Protein AF-A0A9D4F1I2-F1 (afdb_monomer)

Structure (mmCIF, N/CA/C/O backbone):
data_AF-A0A9D4F1I2-F1
#
_entry.id   AF-A0A9D4F1I2-F1
#
loop_
_atom_site.group_PDB
_atom_site.id
_atom_site.type_symbol
_atom_site.label_atom_id
_atom_site.label_alt_id
_atom_site.label_comp_id
_atom_site.label_asym_id
_atom_site.label_entity_id
_atom_site.label_seq_id
_atom_site.pdbx_PDB_ins_code
_atom_site.Cartn_x
_atom_site.Cartn_y
_atom_site.Cartn_z
_atom_site.occupancy
_atom_site.B_iso_or_equiv
_atom_site.auth_seq_id
_atom_site.auth_comp_id
_atom_site.auth_asym_id
_atom_site.auth_atom_id
_atom_site.pdbx_PDB_model_num
ATOM 1 N N . MET A 1 1 ? 55.379 12.049 62.913 1.00 42.81 1 MET A N 1
ATOM 2 C CA . MET A 1 1 ? 54.211 11.186 62.656 1.00 42.81 1 MET A CA 1
ATOM 3 C C . MET A 1 1 ? 53.058 12.127 62.405 1.00 42.81 1 MET A C 1
ATOM 5 O O . MET A 1 1 ? 52.787 12.952 63.267 1.00 42.81 1 MET A O 1
ATOM 9 N N . ASN A 1 2 ? 52.536 12.103 61.182 1.00 53.78 2 ASN A N 1
ATOM 10 C CA . ASN A 1 2 ? 51.423 12.940 60.755 1.00 53.78 2 ASN A CA 1
ATOM 11 C C . ASN A 1 2 ? 50.169 12.546 61.543 1.00 53.78 2 ASN A C 1
ATOM 13 O O . ASN A 1 2 ? 49.969 11.365 61.817 1.00 53.78 2 ASN A O 1
ATOM 17 N N . VAL A 1 3 ? 49.388 13.547 61.936 1.00 57.66 3 VAL A N 1
ATOM 18 C CA . VAL A 1 3 ? 48.056 13.384 62.518 1.00 57.66 3 VAL A CA 1
ATOM 19 C C . VAL A 1 3 ? 47.085 13.611 61.366 1.00 57.66 3 VAL A C 1
ATOM 21 O O . VAL A 1 3 ? 47.017 14.719 60.840 1.00 57.66 3 VAL A O 1
ATOM 24 N N . ASP A 1 4 ? 46.441 12.537 60.921 1.00 54.50 4 ASP A N 1
ATOM 25 C CA . ASP A 1 4 ? 45.398 12.554 59.901 1.00 54.50 4 ASP A CA 1
ATOM 26 C C . ASP A 1 4 ? 44.096 13.106 60.506 1.00 54.50 4 ASP A C 1
ATOM 28 O O . ASP A 1 4 ? 43.547 12.546 61.455 1.00 54.50 4 ASP A O 1
ATOM 32 N N . GLU A 1 5 ? 43.625 14.217 59.946 1.00 65.69 5 GLU A N 1
ATOM 33 C CA . GLU A 1 5 ? 42.346 14.869 60.221 1.00 65.69 5 GLU A CA 1
ATOM 34 C C . GLU A 1 5 ? 41.707 15.154 58.856 1.00 65.69 5 GLU A C 1
ATOM 36 O O . GLU A 1 5 ? 42.149 16.072 58.174 1.00 65.69 5 GLU A O 1
ATOM 41 N N . ASP A 1 6 ? 40.743 14.331 58.424 1.00 51.88 6 ASP A N 1
ATOM 42 C CA . ASP A 1 6 ? 39.628 14.782 57.576 1.00 51.88 6 ASP A CA 1
ATOM 43 C C . ASP A 1 6 ? 38.474 13.754 57.549 1.00 51.88 6 ASP A C 1
ATOM 45 O O . ASP A 1 6 ? 38.544 12.699 56.923 1.00 51.88 6 ASP A O 1
ATOM 49 N N . THR A 1 7 ? 37.432 14.100 58.304 1.00 60.53 7 THR A N 1
ATOM 50 C CA . THR A 1 7 ? 36.005 14.046 57.953 1.00 60.53 7 THR A CA 1
ATOM 51 C C . THR A 1 7 ? 35.423 12.764 57.335 1.00 60.53 7 THR A C 1
ATOM 53 O O . THR A 1 7 ? 35.325 12.603 56.121 1.00 60.53 7 THR A O 1
ATOM 56 N N . GLU A 1 8 ? 34.879 11.906 58.204 1.00 59.97 8 GLU A N 1
ATOM 57 C CA . GLU A 1 8 ? 33.904 10.874 57.845 1.00 59.97 8 GLU A CA 1
ATOM 58 C C . GLU A 1 8 ? 32.482 11.459 57.878 1.00 59.97 8 GLU A C 1
ATOM 60 O O . GLU A 1 8 ? 31.922 11.651 58.954 1.00 59.97 8 GLU A O 1
ATOM 65 N N . GLU A 1 9 ? 31.869 11.702 56.718 1.00 61.00 9 GLU A N 1
ATOM 66 C CA . GLU A 1 9 ? 30.417 11.913 56.608 1.00 61.00 9 GLU A CA 1
ATOM 67 C C . GLU A 1 9 ? 29.859 11.157 55.390 1.00 61.00 9 GLU A C 1
ATOM 69 O O . GLU A 1 9 ? 29.541 11.752 54.360 1.00 61.00 9 GLU A O 1
ATOM 74 N N . ASP A 1 10 ? 29.725 9.828 55.492 1.00 44.88 10 ASP A N 1
ATOM 75 C CA . ASP A 1 10 ? 28.947 9.055 54.515 1.00 44.88 10 ASP A CA 1
ATOM 76 C C . ASP A 1 10 ? 27.492 8.929 54.995 1.00 44.88 10 ASP A C 1
ATOM 78 O O . ASP A 1 10 ? 27.144 8.222 55.947 1.00 44.88 10 ASP A O 1
ATOM 82 N N . PHE A 1 11 ? 26.650 9.729 54.346 1.00 47.00 11 PHE A N 1
ATOM 83 C CA . PHE A 1 11 ? 25.215 9.862 54.551 1.00 47.00 11 PHE A CA 1
ATOM 84 C C . PHE A 1 11 ? 24.497 8.513 54.390 1.00 47.00 11 PHE A C 1
ATOM 86 O O . PHE A 1 11 ? 24.140 8.083 53.292 1.00 47.00 11 PHE A O 1
ATOM 93 N N . THR A 1 12 ? 24.160 7.883 55.511 1.00 53.53 12 THR A N 1
ATOM 94 C CA . THR A 1 12 ? 23.147 6.825 55.541 1.00 53.53 12 THR A CA 1
ATOM 95 C C . THR A 1 12 ? 21.761 7.450 55.355 1.00 53.53 12 THR A C 1
ATOM 97 O O . THR A 1 12 ? 21.119 7.894 56.305 1.00 53.53 12 THR A O 1
ATOM 100 N N . ASN A 1 13 ? 21.268 7.503 54.113 1.00 55.81 13 ASN A N 1
ATOM 101 C CA . ASN A 1 13 ? 19.873 7.865 53.843 1.00 55.81 13 ASN A CA 1
ATOM 102 C C . ASN A 1 13 ? 19.206 6.920 52.830 1.00 55.81 13 ASN A C 1
ATOM 104 O O . ASN A 1 13 ? 19.245 7.102 51.618 1.00 55.81 13 ASN A O 1
ATOM 108 N N . LEU A 1 14 ? 18.631 5.862 53.402 1.00 55.28 14 LEU A N 1
ATOM 109 C CA . LEU A 1 14 ? 17.239 5.443 53.243 1.00 55.28 14 LEU A CA 1
ATOM 110 C C . LEU A 1 14 ? 16.573 5.646 51.866 1.00 55.28 14 LEU A C 1
ATOM 112 O O . LEU A 1 14 ? 15.978 6.682 51.595 1.00 55.28 14 LEU A O 1
ATOM 116 N N . ALA A 1 15 ? 16.485 4.563 51.096 1.00 53.19 15 ALA A N 1
ATOM 117 C CA . ALA A 1 15 ? 15.243 4.193 50.416 1.00 53.19 15 ALA A CA 1
ATOM 118 C C . ALA A 1 15 ? 15.313 2.721 49.995 1.00 53.19 15 ALA A C 1
ATOM 120 O O . ALA A 1 15 ? 15.808 2.367 48.927 1.00 53.19 15 ALA A O 1
ATOM 121 N N . GLU A 1 16 ? 14.789 1.859 50.862 1.00 47.50 16 GLU A N 1
ATOM 122 C CA . GLU A 1 16 ? 14.386 0.497 50.532 1.00 47.50 16 GLU A CA 1
ATOM 123 C C . GLU A 1 16 ? 13.280 0.561 49.463 1.00 47.50 16 GLU A C 1
ATOM 125 O O . GLU A 1 16 ? 12.088 0.651 49.758 1.00 47.50 16 GLU A O 1
ATOM 130 N N . CYS A 1 17 ? 13.674 0.587 48.188 1.00 38.88 17 CYS A N 1
ATOM 131 C CA . CYS A 1 17 ? 12.734 0.480 47.083 1.00 38.88 17 CYS A CA 1
ATOM 132 C C . CYS A 1 17 ? 12.349 -0.996 46.950 1.00 38.88 17 CYS A C 1
ATOM 134 O O . CYS A 1 17 ? 13.029 -1.792 46.302 1.00 38.88 17 CYS A O 1
ATOM 136 N N . SER A 1 18 ? 11.264 -1.379 47.619 1.00 57.19 18 SER A N 1
ATOM 137 C CA . SER A 1 18 ? 10.592 -2.659 47.412 1.00 57.19 18 SER A CA 1
ATOM 138 C C . SER A 1 18 ? 9.947 -2.681 46.021 1.00 57.19 18 SER A C 1
ATOM 140 O O . SER A 1 18 ? 8.732 -2.571 45.848 1.00 57.19 18 SER A O 1
ATOM 142 N N . GLU A 1 19 ? 10.777 -2.831 44.987 1.00 51.09 19 GLU A N 1
ATOM 143 C CA . GLU A 1 19 ? 10.320 -3.096 43.628 1.00 51.09 19 GLU A CA 1
ATOM 144 C C . GLU A 1 19 ? 9.716 -4.502 43.580 1.00 51.09 19 GLU A C 1
ATOM 146 O O . GLU A 1 19 ? 10.376 -5.527 43.385 1.00 51.09 19 GLU A O 1
ATOM 151 N N . THR A 1 20 ? 8.404 -4.543 43.795 1.00 54.75 20 THR A N 1
ATOM 152 C CA . THR A 1 20 ? 7.569 -5.692 43.463 1.00 54.75 20 THR A CA 1
ATOM 153 C C . THR A 1 20 ? 7.848 -6.100 42.015 1.00 54.75 20 THR 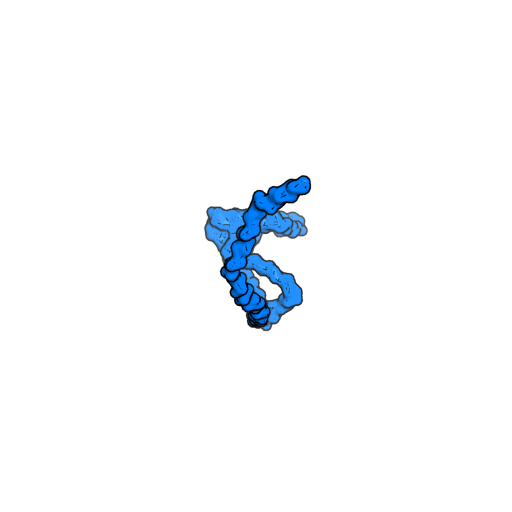A C 1
ATOM 155 O O . THR A 1 20 ? 7.597 -5.360 41.064 1.00 54.75 20 THR A O 1
ATOM 158 N N . ARG A 1 21 ? 8.415 -7.299 41.843 1.00 59.00 21 ARG A N 1
ATOM 159 C CA . ARG A 1 21 ? 8.675 -7.897 40.529 1.00 59.00 21 ARG A CA 1
ATOM 160 C C . ARG A 1 21 ? 7.382 -7.837 39.708 1.00 59.00 21 ARG A C 1
ATOM 162 O O . ARG A 1 21 ? 6.351 -8.299 40.207 1.00 59.00 21 ARG A O 1
ATOM 169 N N . PRO A 1 22 ? 7.388 -7.318 38.467 1.00 53.09 22 PRO A N 1
ATOM 170 C CA . PRO A 1 22 ? 6.171 -7.246 37.678 1.00 53.09 22 PRO A CA 1
ATOM 171 C C . PRO A 1 22 ? 5.695 -8.671 37.396 1.00 53.09 22 PRO A C 1
ATOM 173 O O . PRO A 1 22 ? 6.307 -9.418 36.630 1.00 53.09 22 PRO A O 1
ATOM 176 N N . GLY A 1 23 ? 4.601 -9.058 38.056 1.00 49.69 23 GLY A N 1
ATOM 177 C CA . GLY A 1 23 ? 3.945 -10.336 37.842 1.00 49.69 23 GLY A CA 1
ATOM 178 C C . GLY A 1 23 ? 3.681 -10.528 36.354 1.00 49.69 23 GLY A C 1
ATOM 179 O O . GLY A 1 23 ? 3.069 -9.676 35.702 1.00 49.69 23 GLY A O 1
ATOM 180 N N . HIS A 1 24 ? 4.161 -11.645 35.807 1.00 59.03 24 HIS A N 1
ATOM 181 C CA . HIS A 1 24 ? 3.869 -12.066 34.444 1.00 59.03 24 HIS A CA 1
ATOM 182 C C . HIS A 1 24 ? 2.350 -12.205 34.290 1.00 59.03 24 HIS A C 1
ATOM 184 O O . HIS A 1 24 ? 1.766 -13.245 34.588 1.00 59.03 24 HIS A O 1
ATOM 190 N N . ARG A 1 25 ? 1.686 -11.146 33.815 1.00 63.41 25 ARG A N 1
ATOM 191 C CA . ARG A 1 25 ? 0.289 -11.227 33.394 1.00 63.41 25 ARG A CA 1
ATOM 192 C C . ARG A 1 25 ? 0.240 -12.221 32.240 1.00 63.41 25 ARG A C 1
ATOM 194 O O . ARG A 1 25 ? 0.766 -11.943 31.160 1.00 63.41 25 ARG A O 1
ATOM 201 N N . ALA A 1 26 ? -0.374 -13.379 32.468 1.00 60.62 26 ALA A N 1
ATOM 202 C CA . ALA A 1 26 ? -0.679 -14.326 31.410 1.00 60.62 26 ALA A CA 1
ATOM 203 C C . ALA A 1 26 ? -1.474 -13.579 30.329 1.00 60.62 26 ALA A C 1
ATOM 205 O O . ALA A 1 26 ? -2.605 -13.141 30.555 1.00 60.62 26 ALA A O 1
ATOM 206 N N . LYS A 1 27 ? -0.854 -13.352 29.164 1.00 64.69 27 LYS A N 1
ATOM 207 C CA . LYS A 1 27 ? -1.535 -12.738 28.022 1.00 64.69 27 LYS A CA 1
ATOM 208 C C . LYS A 1 27 ? -2.682 -13.665 27.650 1.00 64.69 27 LYS A C 1
ATOM 210 O O . LYS A 1 27 ? -2.437 -14.780 27.194 1.00 64.69 27 LYS A O 1
ATOM 215 N N . LYS A 1 28 ? -3.921 -13.204 27.855 1.00 60.97 28 LYS A N 1
ATOM 216 C CA . LYS A 1 28 ? -5.118 -13.868 27.332 1.00 60.97 28 LYS A CA 1
ATOM 217 C C . LYS A 1 28 ? -4.850 -14.177 25.860 1.00 60.97 28 LYS A C 1
ATOM 219 O O . LYS A 1 28 ? -4.522 -13.272 25.093 1.00 60.97 28 LYS A O 1
ATOM 2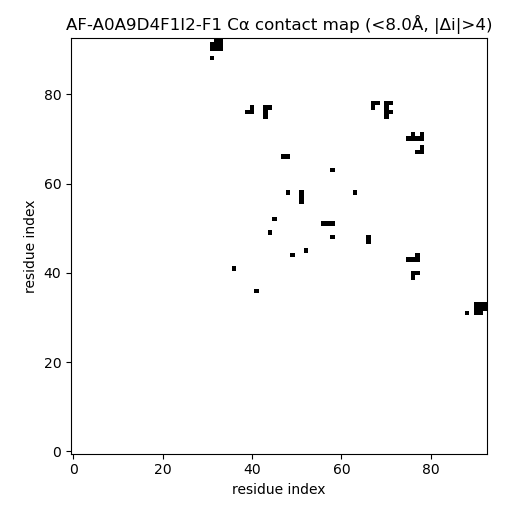24 N N . ASN A 1 29 ? -4.922 -15.454 25.491 1.00 56.09 29 ASN A N 1
ATOM 225 C CA . ASN A 1 29 ? -4.848 -15.887 24.103 1.00 56.09 29 ASN A CA 1
ATOM 226 C C . ASN A 1 29 ? -6.110 -15.377 23.398 1.00 56.09 29 ASN A C 1
ATOM 228 O O . ASN A 1 29 ? -7.096 -16.099 23.298 1.00 56.09 29 ASN A O 1
ATOM 232 N N . SER A 1 30 ? -6.113 -14.115 22.966 1.00 60.72 30 SER A N 1
ATOM 233 C CA . SER A 1 30 ? -7.135 -13.625 22.048 1.00 60.72 30 SER A CA 1
ATOM 234 C C . SER A 1 30 ? -7.057 -14.491 20.798 1.00 60.72 30 SER A C 1
ATOM 236 O O . SER A 1 30 ? -5.972 -14.618 20.218 1.00 60.72 30 SER A O 1
ATOM 238 N N . ALA A 1 31 ? -8.176 -15.113 20.426 1.00 60.69 31 ALA A N 1
ATOM 239 C CA . ALA A 1 31 ? -8.293 -15.822 19.163 1.00 60.69 31 ALA A CA 1
ATOM 240 C C . ALA A 1 31 ? -7.759 -14.911 18.050 1.00 60.69 31 ALA A C 1
ATOM 242 O O . ALA A 1 31 ? -8.143 -13.743 17.954 1.00 60.69 31 ALA A O 1
ATOM 243 N N . VAL A 1 32 ? -6.792 -15.411 17.281 1.00 61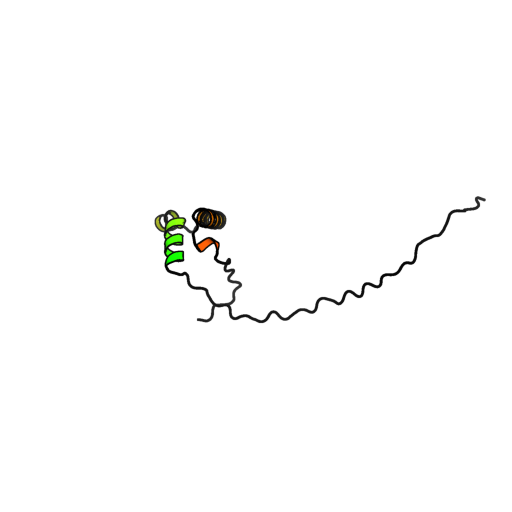.78 32 VAL A N 1
ATOM 244 C CA . VAL A 1 32 ? -6.225 -14.667 16.157 1.00 61.78 32 VAL A CA 1
ATOM 245 C C . VAL A 1 32 ? -7.242 -14.773 15.033 1.00 61.78 32 VAL A C 1
ATOM 247 O O . VAL A 1 32 ? -7.307 -15.794 14.354 1.00 61.78 32 VAL A O 1
ATOM 250 N N . THR A 1 33 ? -8.073 -13.749 14.875 1.00 66.25 33 THR A N 1
ATOM 251 C CA . THR A 1 33 ? -8.981 -13.659 13.736 1.00 66.25 33 THR A CA 1
ATOM 252 C C . THR A 1 33 ? -8.189 -13.166 12.530 1.00 66.25 33 THR A C 1
ATOM 254 O O . THR A 1 33 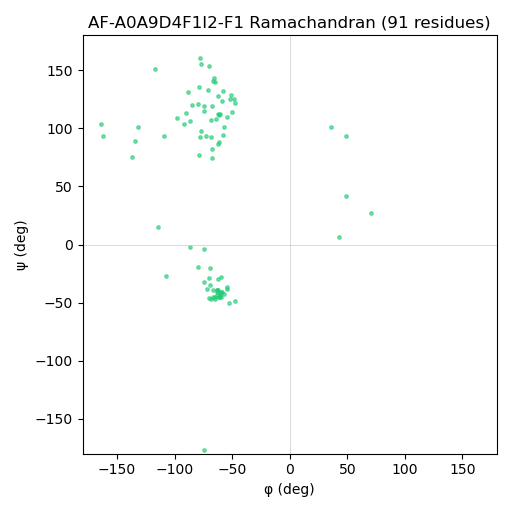? -7.579 -12.098 12.557 1.00 66.25 33 THR A O 1
ATOM 257 N N . CYS A 1 34 ? -8.165 -13.964 11.462 1.00 69.69 34 CYS A N 1
ATOM 258 C CA . CYS A 1 34 ? -7.606 -13.525 10.190 1.00 69.69 34 CYS A CA 1
ATOM 259 C C . CYS A 1 34 ? -8.522 -12.443 9.610 1.00 69.69 34 CYS A C 1
ATOM 261 O O . CYS A 1 34 ? -9.620 -12.740 9.136 1.00 69.69 34 CYS A O 1
ATOM 263 N N . GLN A 1 35 ? -8.086 -11.183 9.640 1.00 78.94 35 GLN A N 1
ATOM 264 C CA . GLN A 1 35 ? -8.846 -10.114 9.004 1.00 78.94 35 GLN A CA 1
ATOM 265 C C . GLN A 1 35 ? -8.806 -10.324 7.483 1.00 78.94 35 GLN A C 1
ATOM 267 O O . GLN A 1 35 ? -7.734 -10.311 6.867 1.00 78.94 35 GLN A O 1
ATOM 272 N N . LYS A 1 36 ? -9.976 -10.508 6.863 1.00 86.25 36 LYS A N 1
ATOM 273 C CA . LYS A 1 36 ? -10.111 -10.500 5.400 1.00 86.25 36 LYS A CA 1
ATOM 274 C C . LYS A 1 36 ? -9.899 -9.077 4.871 1.00 86.25 36 LYS A C 1
ATOM 276 O O . LYS A 1 36 ? -10.059 -8.105 5.610 1.00 86.25 36 LYS A O 1
ATOM 281 N N . TRP A 1 37 ? -9.451 -8.961 3.627 1.00 88.62 37 TRP A N 1
ATOM 282 C CA . TRP A 1 37 ? -9.404 -7.671 2.944 1.00 88.62 37 TRP A CA 1
ATOM 283 C C . TRP A 1 37 ? -10.805 -7.332 2.441 1.00 88.62 37 TRP A C 1
ATOM 285 O O . TRP A 1 37 ? -11.501 -8.196 1.911 1.00 88.62 37 TRP A O 1
ATOM 295 N N . SER A 1 38 ? -11.217 -6.089 2.638 1.00 91.19 38 SER A N 1
ATOM 296 C CA . SER A 1 38 ? -12.454 -5.539 2.091 1.00 91.19 38 SER A CA 1
ATOM 297 C C . SER A 1 38 ? -12.261 -5.225 0.609 1.00 91.19 38 SER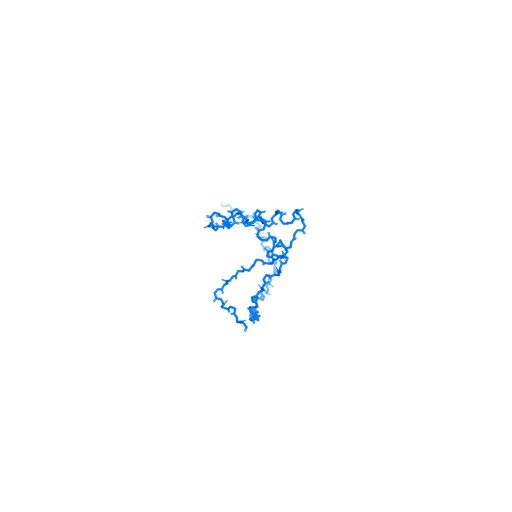 A C 1
ATOM 299 O O . SER A 1 38 ? -11.148 -4.918 0.183 1.00 91.19 38 SER A O 1
ATOM 301 N N . SER A 1 39 ? -13.338 -5.204 -0.178 1.00 93.25 39 SER A N 1
ATOM 302 C CA . SER A 1 39 ? -13.237 -4.944 -1.623 1.00 93.25 39 SER A CA 1
ATOM 303 C C . SER A 1 39 ? -12.613 -3.585 -1.966 1.00 93.25 39 SER A C 1
ATOM 305 O O . SER A 1 39 ? -11.997 -3.446 -3.020 1.00 93.25 39 SER A O 1
ATOM 307 N N . ASP A 1 40 ? -12.755 -2.586 -1.092 1.00 91.12 40 ASP A N 1
ATOM 308 C CA . ASP A 1 40 ? -12.103 -1.281 -1.249 1.00 91.12 40 ASP A CA 1
ATOM 309 C C . ASP A 1 40 ? -10.582 -1.371 -1.041 1.00 91.12 40 ASP A C 1
ATOM 311 O O . ASP A 1 40 ? -9.800 -0.937 -1.888 1.00 91.12 40 ASP A O 1
ATOM 315 N N . GLU A 1 41 ? -10.160 -2.064 0.021 1.00 91.31 41 GLU A N 1
ATOM 316 C CA . GLU A 1 41 ? -8.746 -2.323 0.298 1.00 91.31 41 GLU A CA 1
ATOM 317 C C . GLU A 1 41 ? -8.101 -3.120 -0.846 1.00 91.31 41 GLU A C 1
ATOM 319 O O . GLU A 1 41 ? -6.991 -2.812 -1.278 1.00 91.31 41 GLU A O 1
ATOM 324 N N . GLU A 1 42 ? -8.798 -4.121 -1.389 1.00 93.69 42 GLU A N 1
ATOM 325 C CA . GLU A 1 42 ? -8.303 -4.908 -2.522 1.00 93.69 42 GLU A CA 1
ATOM 326 C C . GLU A 1 42 ? -8.103 -4.066 -3.786 1.00 93.69 42 GLU A C 1
ATOM 328 O O . GLU A 1 42 ? -7.099 -4.242 -4.485 1.00 93.69 42 GLU A O 1
ATOM 333 N N . LYS A 1 43 ? -9.027 -3.144 -4.088 1.00 94.31 43 LYS A N 1
ATOM 334 C CA . LYS A 1 43 ? -8.884 -2.220 -5.223 1.00 94.31 43 LYS A CA 1
ATOM 335 C C . LYS A 1 43 ? -7.654 -1.338 -5.048 1.00 94.31 43 LYS A C 1
ATOM 337 O O . LYS A 1 43 ? -6.864 -1.208 -5.984 1.00 94.31 43 LYS A O 1
ATOM 342 N N . GLU A 1 44 ? -7.454 -0.790 -3.853 1.00 94.38 44 GLU A N 1
ATOM 343 C CA . GLU A 1 44 ? -6.290 0.044 -3.557 1.00 94.38 44 GLU A CA 1
ATOM 344 C C . GLU A 1 44 ? -4.976 -0.749 -3.670 1.00 94.38 44 GLU A C 1
ATOM 346 O O . GLU A 1 44 ? -4.015 -0.277 -4.282 1.00 94.38 44 GLU A O 1
ATOM 351 N N . ILE A 1 45 ? -4.928 -1.982 -3.153 1.00 93.38 45 ILE A N 1
ATOM 352 C CA . ILE A 1 45 ? -3.754 -2.862 -3.279 1.00 93.38 45 ILE A CA 1
ATOM 353 C C . ILE A 1 45 ? -3.441 -3.132 -4.751 1.00 93.38 45 ILE A C 1
ATOM 355 O O . ILE A 1 45 ? -2.281 -3.038 -5.157 1.00 93.38 45 ILE A O 1
ATOM 359 N N . ARG A 1 46 ? -4.456 -3.445 -5.564 1.00 94.00 46 ARG A N 1
ATOM 360 C CA . ARG A 1 46 ? -4.267 -3.684 -7.002 1.00 94.00 46 ARG A CA 1
ATOM 361 C C . ARG A 1 46 ? -3.685 -2.461 -7.701 1.00 94.00 46 ARG A C 1
ATOM 363 O O . ARG A 1 46 ? -2.764 -2.628 -8.489 1.00 94.00 46 ARG A O 1
ATOM 370 N N . GLN A 1 47 ? -4.144 -1.256 -7.364 1.00 93.81 47 GLN A N 1
ATOM 371 C CA . GLN A 1 47 ? -3.611 -0.012 -7.930 1.00 93.81 47 GLN A CA 1
ATOM 372 C C . GLN A 1 47 ? -2.177 0.281 -7.465 1.00 93.81 47 GLN A C 1
ATOM 374 O O . GLN A 1 47 ? -1.310 0.610 -8.271 1.00 93.81 47 GLN A O 1
ATOM 379 N N . LEU A 1 48 ? -1.893 0.158 -6.166 1.00 92.62 48 LEU A N 1
ATOM 380 C CA . LEU A 1 48 ? -0.573 0.486 -5.612 1.00 92.62 48 LEU A CA 1
ATOM 381 C C . LEU A 1 48 ? 0.514 -0.504 -6.031 1.00 92.62 48 LEU A C 1
ATOM 383 O O . LEU A 1 48 ? 1.687 -0.131 -6.114 1.00 92.62 48 LEU A O 1
ATOM 387 N N . PHE A 1 49 ? 0.136 -1.756 -6.284 1.00 94.75 49 PHE A N 1
ATOM 388 C CA . PHE A 1 49 ? 1.063 -2.825 -6.635 1.00 94.75 49 PHE A CA 1
ATOM 389 C C . PHE A 1 49 ? 0.883 -3.353 -8.062 1.00 94.75 49 PHE A C 1
ATOM 391 O O . PHE A 1 49 ? 1.450 -4.395 -8.379 1.00 94.75 49 PHE A O 1
ATOM 398 N N . GLU A 1 50 ? 0.171 -2.639 -8.938 1.00 95.06 50 GLU A N 1
ATOM 399 C CA . GLU A 1 50 ? -0.128 -3.057 -10.319 1.00 95.06 50 GLU A CA 1
ATOM 400 C C . GLU A 1 50 ? 1.117 -3.562 -11.059 1.00 95.06 50 GLU A C 1
ATOM 402 O O . GLU A 1 50 ? 1.146 -4.680 -11.571 1.00 95.06 50 GLU A O 1
ATOM 407 N N . LYS A 1 51 ? 2.205 -2.788 -10.997 1.00 93.38 51 LYS A N 1
ATOM 408 C CA . LYS A 1 51 ? 3.498 -3.142 -11.595 1.00 93.38 51 LYS A CA 1
ATOM 409 C C . LYS A 1 51 ? 4.027 -4.507 -11.133 1.00 93.38 51 LYS A C 1
ATOM 411 O O . LYS A 1 51 ? 4.592 -5.252 -11.923 1.00 93.38 51 LYS A O 1
ATOM 416 N N . TYR A 1 52 ? 3.837 -4.849 -9.861 1.00 93.81 52 TYR A N 1
ATOM 417 C CA . TYR A 1 52 ? 4.298 -6.115 -9.289 1.00 93.81 52 TYR A CA 1
ATOM 418 C C . TYR A 1 52 ? 3.428 -7.296 -9.728 1.00 93.81 52 TYR A C 1
ATOM 420 O O . TYR A 1 52 ? 3.952 -8.394 -9.909 1.00 93.81 52 TYR A O 1
ATOM 428 N N . PHE A 1 53 ? 2.129 -7.068 -9.949 1.00 91.44 53 PHE A N 1
ATOM 429 C CA . PHE A 1 53 ? 1.244 -8.073 -10.538 1.00 91.44 53 PHE A CA 1
ATOM 430 C C . PHE A 1 53 ? 1.616 -8.359 -11.994 1.00 91.44 53 PHE A C 1
ATOM 432 O O . PHE A 1 53 ? 1.726 -9.523 -12.368 1.00 91.44 53 PHE A O 1
ATOM 439 N N . VAL A 1 54 ? 1.876 -7.314 -12.787 1.00 94.00 54 VAL A N 1
ATOM 440 C CA . VAL A 1 54 ? 2.263 -7.449 -14.202 1.00 94.00 54 VAL A CA 1
ATOM 441 C C . VAL A 1 54 ? 3.620 -8.139 -14.350 1.00 94.00 54 VAL A C 1
ATOM 443 O O . VAL A 1 54 ? 3.763 -9.061 -15.145 1.00 94.00 54 VAL A O 1
ATOM 446 N N . GLU A 1 55 ? 4.614 -7.743 -13.553 1.00 94.25 55 GLU A N 1
ATOM 447 C CA . GLU A 1 55 ? 5.952 -8.352 -13.588 1.00 94.25 55 GLU A CA 1
ATOM 448 C C . GLU A 1 55 ? 6.007 -9.743 -12.934 1.00 94.25 55 GLU A C 1
ATOM 450 O O . GLU A 1 55 ? 7.066 -10.372 -12.929 1.00 94.25 55 GLU A O 1
ATOM 455 N N . ASN A 1 56 ? 4.899 -10.213 -12.349 1.00 92.25 56 ASN A N 1
ATOM 456 C CA . ASN A 1 56 ? 4.826 -11.423 -11.531 1.00 92.25 56 ASN A CA 1
ATOM 457 C C . ASN A 1 56 ? 5.935 -11.474 -10.457 1.00 92.25 56 ASN A C 1
ATOM 459 O O . ASN A 1 56 ? 6.594 -12.493 -10.228 1.00 92.25 56 ASN A O 1
ATOM 463 N N . ARG A 1 57 ? 6.183 -10.328 -9.812 1.00 94.25 57 ARG A N 1
ATOM 464 C CA . ARG A 1 57 ? 7.225 -10.144 -8.794 1.00 94.25 57 ARG A CA 1
ATOM 465 C C . ARG A 1 57 ? 6.611 -9.780 -7.458 1.00 94.25 57 ARG A C 1
ATOM 467 O O . ARG A 1 57 ? 5.580 -9.127 -7.371 1.00 94.25 57 ARG A O 1
ATOM 474 N N . ARG A 1 58 ? 7.286 -10.158 -6.372 1.00 93.06 58 ARG A N 1
ATOM 475 C CA . ARG A 1 58 ? 6.848 -9.804 -5.016 1.00 93.06 58 ARG A CA 1
ATOM 476 C C . ARG A 1 58 ? 7.445 -8.452 -4.608 1.00 93.06 58 ARG A C 1
ATOM 478 O O . ARG A 1 58 ? 8.658 -8.275 -4.743 1.00 93.06 58 ARG A O 1
ATOM 485 N N . PRO A 1 59 ? 6.646 -7.509 -4.079 1.00 93.94 59 PRO A N 1
ATOM 486 C CA . PRO A 1 59 ? 7.178 -6.253 -3.570 1.00 93.94 59 PRO A CA 1
ATOM 487 C C . PRO A 1 59 ? 8.062 -6.499 -2.344 1.00 93.94 59 PRO A C 1
ATOM 489 O O . PRO A 1 59 ? 7.784 -7.357 -1.504 1.00 93.94 59 PRO A O 1
ATOM 492 N N . THR A 1 60 ? 9.140 -5.725 -2.221 1.00 93.62 60 THR A N 1
ATOM 493 C CA . THR A 1 60 ? 10.011 -5.784 -1.041 1.00 93.62 60 THR A CA 1
ATOM 494 C C . THR A 1 60 ? 9.385 -5.025 0.135 1.00 93.62 60 THR A C 1
ATOM 496 O O . THR A 1 60 ? 8.564 -4.129 -0.079 1.00 93.62 60 THR A O 1
ATOM 499 N N . PRO A 1 61 ? 9.809 -5.279 1.390 1.00 91.00 61 PRO A N 1
ATOM 500 C CA . PRO A 1 61 ? 9.267 -4.573 2.555 1.00 91.00 61 PRO A CA 1
ATOM 501 C C . PRO A 1 61 ? 9.359 -3.043 2.450 1.00 91.00 61 PRO A C 1
ATOM 503 O O . PRO A 1 61 ? 8.435 -2.338 2.847 1.00 91.00 61 PRO A O 1
ATOM 506 N N . LYS A 1 62 ? 10.444 -2.522 1.855 1.00 93.00 62 LYS A N 1
ATOM 507 C CA . LYS A 1 62 ? 10.615 -1.081 1.603 1.00 93.00 62 LYS A CA 1
ATOM 508 C C . LYS A 1 62 ? 9.545 -0.538 0.651 1.00 93.00 62 LYS A C 1
ATOM 510 O O . LYS A 1 62 ? 9.055 0.568 0.855 1.00 93.00 62 LYS A O 1
ATOM 515 N N . GLN A 1 63 ? 9.175 -1.307 -0.372 1.00 93.75 63 GLN A N 1
ATOM 51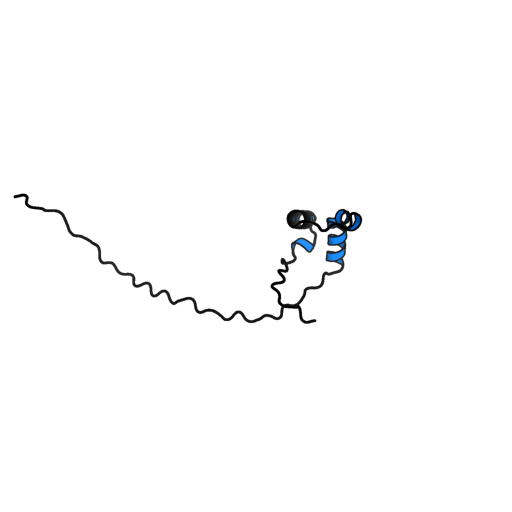6 C CA . GLN A 1 63 ? 8.145 -0.922 -1.340 1.00 93.75 63 GLN A CA 1
ATOM 517 C C . GLN A 1 63 ? 6.752 -0.964 -0.711 1.00 93.75 63 GLN A C 1
ATOM 519 O O . GLN A 1 63 ? 5.965 -0.046 -0.921 1.00 93.75 63 GLN A O 1
ATOM 524 N N . CYS A 1 64 ? 6.482 -1.949 0.150 1.00 92.06 64 CYS A N 1
ATOM 525 C CA . CYS A 1 64 ? 5.241 -1.982 0.921 1.00 92.06 64 CYS A CA 1
ATOM 526 C C . CYS A 1 64 ? 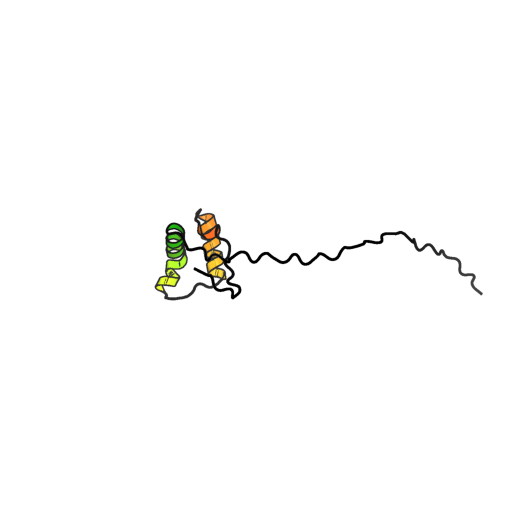5.099 -0.751 1.828 1.00 92.06 64 CYS A C 1
ATOM 528 O O . CYS A 1 64 ? 4.040 -0.134 1.863 1.00 92.06 64 CYS A O 1
ATOM 530 N N . LEU A 1 65 ? 6.171 -0.335 2.513 1.00 91.62 65 LEU A N 1
ATOM 531 C CA . LEU A 1 65 ? 6.151 0.888 3.326 1.00 91.62 65 LEU A CA 1
ATOM 532 C C . LEU A 1 65 ? 5.903 2.146 2.482 1.00 91.62 65 LEU A C 1
ATOM 534 O O . LEU A 1 65 ? 5.140 3.016 2.899 1.00 91.62 65 LEU A O 1
ATOM 538 N N . LYS A 1 66 ? 6.493 2.232 1.282 1.00 93.88 66 LYS A N 1
ATOM 539 C CA . LYS A 1 66 ? 6.210 3.329 0.343 1.00 93.88 66 LYS A CA 1
ATOM 540 C C . LYS A 1 66 ? 4.740 3.351 -0.072 1.00 93.88 66 LYS A C 1
ATOM 542 O O . LYS A 1 66 ? 4.129 4.414 -0.037 1.00 93.88 66 LYS A O 1
ATOM 547 N N . ALA A 1 67 ? 4.158 2.199 -0.403 1.00 93.06 67 ALA A N 1
ATOM 548 C CA . ALA A 1 67 ? 2.738 2.096 -0.738 1.00 93.06 67 ALA A CA 1
ATOM 549 C C . ALA A 1 67 ? 1.840 2.567 0.420 1.00 93.06 67 ALA A C 1
ATOM 551 O O . ALA A 1 67 ? 0.912 3.336 0.192 1.00 93.06 67 ALA A O 1
ATOM 552 N N . MET A 1 68 ? 2.175 2.223 1.669 1.00 92.25 68 MET A N 1
ATOM 553 C CA . MET A 1 68 ? 1.455 2.707 2.859 1.00 92.25 68 MET A CA 1
ATOM 554 C C . MET A 1 68 ? 1.548 4.233 3.021 1.00 92.25 68 MET A C 1
ATOM 556 O O . MET A 1 68 ? 0.567 4.886 3.371 1.00 92.25 68 MET A O 1
ATOM 560 N N . GLN A 1 69 ? 2.710 4.832 2.738 1.00 94.56 69 GLN A N 1
ATOM 561 C CA . GLN A 1 69 ? 2.862 6.292 2.755 1.00 94.56 69 GLN A CA 1
ATOM 562 C C . GLN A 1 69 ? 2.057 6.970 1.641 1.00 94.56 69 GLN A C 1
ATOM 564 O O . GLN A 1 69 ? 1.472 8.028 1.869 1.00 94.56 69 GLN A O 1
ATOM 569 N N . ILE A 1 70 ? 2.023 6.373 0.447 1.00 93.75 70 ILE A N 1
ATOM 570 C CA . ILE A 1 70 ? 1.226 6.868 -0.681 1.00 93.75 70 ILE A CA 1
ATOM 571 C C . ILE A 1 70 ? -0.264 6.787 -0.343 1.00 93.75 70 ILE A C 1
ATOM 573 O O . ILE A 1 70 ? -0.961 7.782 -0.515 1.00 93.75 70 ILE A O 1
ATOM 577 N N . SER A 1 71 ? -0.723 5.656 0.197 1.00 93.56 71 SER A N 1
ATOM 578 C CA . SER A 1 71 ? -2.092 5.472 0.689 1.00 93.56 71 SER A CA 1
ATOM 579 C C . SER A 1 71 ? -2.476 6.567 1.682 1.00 93.56 71 SER A C 1
ATOM 581 O O . SER A 1 71 ? -3.455 7.275 1.466 1.00 93.56 71 SER A O 1
ATOM 583 N N . LYS A 1 72 ? -1.637 6.826 2.697 1.00 94.25 72 LYS A N 1
ATOM 584 C CA . LYS A 1 72 ? -1.875 7.902 3.673 1.00 94.25 72 LYS A CA 1
ATOM 585 C C . LYS A 1 72 ? -2.012 9.281 3.017 1.00 94.25 72 LYS A C 1
ATOM 587 O O . LYS A 1 72 ? 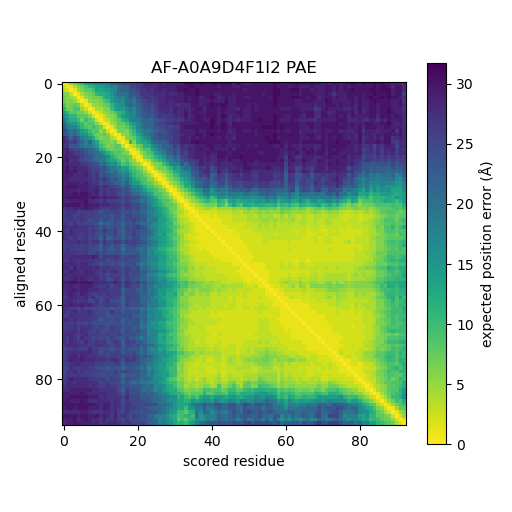-2.883 10.053 3.397 1.00 94.25 72 LYS A O 1
ATOM 592 N N . LYS A 1 73 ? -1.161 9.599 2.036 1.00 94.44 73 LYS A N 1
ATOM 593 C CA . LYS A 1 73 ? -1.208 10.887 1.318 1.00 94.44 73 LYS A CA 1
ATOM 594 C C . LYS A 1 73 ? -2.444 11.026 0.431 1.00 94.44 73 LYS A C 1
ATOM 596 O O . LYS A 1 73 ? -2.951 12.130 0.284 1.00 94.44 73 LYS A O 1
ATOM 601 N N . LYS A 1 74 ? -2.901 9.926 -0.168 1.00 92.12 74 LYS A N 1
ATOM 602 C CA . LYS A 1 74 ? -4.074 9.892 -1.052 1.00 92.12 74 LYS A CA 1
ATOM 603 C C . LYS A 1 74 ? -5.397 9.699 -0.300 1.00 92.12 74 LYS A C 1
ATOM 605 O O . LYS A 1 74 ? -6.437 9.680 -0.943 1.00 92.12 74 LYS A O 1
ATOM 610 N N . GLY A 1 75 ? -5.360 9.546 1.026 1.00 92.12 75 GLY A N 1
ATOM 611 C CA . GLY A 1 75 ? -6.549 9.258 1.830 1.00 92.12 75 GLY A CA 1
ATOM 612 C C . GLY A 1 75 ? -7.103 7.844 1.629 1.00 92.12 75 GLY A C 1
ATOM 613 O O . GLY A 1 75 ? -8.299 7.641 1.783 1.00 92.12 75 GLY A O 1
ATOM 614 N N . GLY A 1 76 ? -6.256 6.880 1.257 1.00 91.62 76 GLY A N 1
ATOM 615 C CA . GLY A 1 76 ? -6.646 5.480 1.092 1.00 91.62 76 GLY A CA 1
ATOM 616 C C . GLY A 1 76 ? -6.869 4.750 2.418 1.00 91.62 76 GLY A C 1
ATOM 617 O O . GLY A 1 76 ? -6.746 5.332 3.493 1.00 91.62 76 GLY A O 1
ATOM 618 N N . VAL A 1 77 ? -7.154 3.454 2.364 1.00 90.12 77 VAL A N 1
ATOM 619 C CA . VAL A 1 77 ? -7.579 2.650 3.521 1.00 90.12 77 VAL A CA 1
ATOM 620 C C . VAL A 1 77 ? -6.503 1.684 4.009 1.00 90.12 77 VAL A C 1
ATOM 622 O O . VAL A 1 77 ? -6.444 1.397 5.208 1.00 90.12 77 VAL A O 1
ATOM 625 N N . ILE A 1 78 ? -5.583 1.239 3.142 1.00 90.81 78 ILE A N 1
ATOM 626 C CA . ILE A 1 78 ? -4.582 0.232 3.538 1.00 90.81 78 ILE A CA 1
ATOM 627 C C . ILE A 1 78 ? -3.660 0.724 4.659 1.00 90.81 78 ILE A C 1
ATOM 629 O O . ILE A 1 78 ? -3.209 -0.078 5.474 1.00 90.81 78 ILE A O 1
ATOM 633 N N . HIS A 1 79 ? -3.404 2.036 4.738 1.00 91.00 79 HIS A N 1
ATOM 634 C CA . HIS A 1 79 ? -2.516 2.615 5.748 1.00 91.00 79 HIS A CA 1
ATOM 635 C C . HIS A 1 79 ? -3.084 2.561 7.174 1.00 91.00 79 HIS A C 1
ATOM 637 O O . HIS A 1 79 ? -2.318 2.650 8.135 1.00 91.00 79 HIS A O 1
ATOM 643 N N . LEU A 1 80 ? -4.405 2.415 7.309 1.00 88.62 80 LEU A N 1
ATOM 644 C CA . LEU A 1 80 ? -5.102 2.291 8.592 1.00 88.62 80 LEU A CA 1
ATOM 645 C C . LEU A 1 80 ? -4.998 0.875 9.161 1.00 88.62 80 LEU A C 1
ATOM 647 O O . LEU A 1 80 ? -5.188 0.655 10.361 1.00 88.62 80 LEU A O 1
ATOM 651 N N . ARG A 1 81 ? -4.690 -0.103 8.306 1.00 86.81 81 ARG A N 1
ATOM 652 C CA . ARG A 1 81 ? -4.637 -1.502 8.697 1.00 86.81 81 ARG A CA 1
ATOM 653 C C . ARG A 1 81 ? -3.428 -1.765 9.585 1.00 86.81 81 ARG A C 1
ATOM 655 O O . ARG A 1 81 ? -2.297 -1.376 9.285 1.00 86.81 81 ARG A O 1
ATOM 662 N N . LYS A 1 82 ? -3.655 -2.479 10.688 1.00 83.00 82 LYS A N 1
ATOM 663 C CA . LYS A 1 82 ? -2.561 -2.939 11.546 1.00 83.00 82 LYS A CA 1
ATOM 664 C C . LYS A 1 82 ? -1.727 -3.968 10.792 1.00 83.00 82 LYS A C 1
ATOM 666 O O . LYS A 1 82 ? -2.256 -4.817 10.079 1.00 83.00 82 LYS A O 1
ATOM 671 N N . LYS A 1 83 ? -0.408 -3.899 10.973 1.00 79.88 83 LYS A N 1
ATOM 672 C CA . LYS A 1 83 ? 0.509 -4.887 10.407 1.00 79.88 83 LYS A CA 1
ATOM 673 C C . LYS A 1 83 ? 0.200 -6.254 11.007 1.00 79.88 83 LYS A C 1
ATOM 675 O O . LYS A 1 83 ? 0.459 -6.478 12.189 1.00 79.88 83 LYS A O 1
ATOM 680 N N . ASP A 1 84 ? -0.294 -7.158 10.174 1.00 74.19 84 ASP A N 1
ATOM 681 C CA . ASP A 1 84 ? -0.474 -8.546 10.564 1.00 74.19 84 ASP A CA 1
ATOM 682 C C . ASP A 1 84 ? 0.897 -9.233 10.604 1.00 74.19 84 ASP A C 1
ATOM 684 O O . ASP A 1 84 ? 1.623 -9.301 9.607 1.00 74.19 84 ASP A O 1
ATOM 688 N N . VAL A 1 85 ? 1.313 -9.655 11.797 1.00 69.88 85 VAL A N 1
ATOM 689 C CA . VAL A 1 85 ? 2.537 -10.434 11.987 1.00 69.88 85 VAL A CA 1
ATOM 690 C C . VAL A 1 85 ? 2.095 -11.841 12.345 1.00 69.88 85 VAL A C 1
ATOM 692 O O . VAL A 1 85 ? 1.882 -12.136 13.522 1.00 69.88 85 VAL A O 1
ATOM 695 N N . LEU A 1 86 ? 1.977 -12.714 11.337 1.00 60.59 86 LEU A N 1
ATOM 696 C CA . LEU A 1 86 ? 1.695 -14.135 11.542 1.00 60.59 86 LEU A CA 1
ATOM 697 C C . LEU A 1 86 ? 2.838 -14.794 12.333 1.00 60.59 86 LEU A C 1
ATOM 699 O O . LEU A 1 86 ? 3.773 -15.375 11.781 1.00 60.59 86 LEU A O 1
A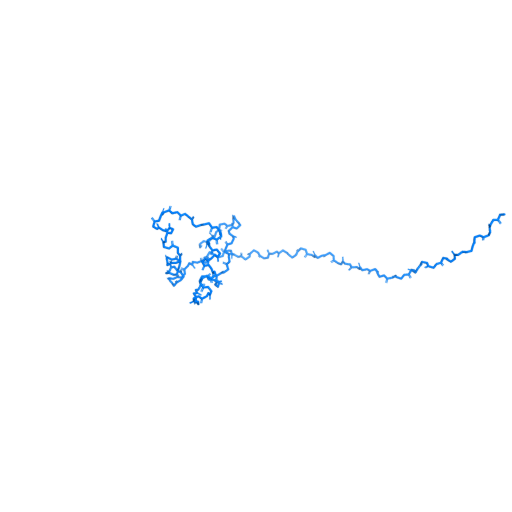TOM 703 N N . LYS A 1 87 ? 2.772 -14.734 13.664 1.00 60.75 87 LYS A N 1
ATOM 704 C CA . LYS A 1 87 ? 3.633 -15.522 14.552 1.00 60.75 87 LYS A CA 1
ATOM 705 C C . LYS A 1 87 ? 3.100 -16.950 14.628 1.00 60.75 87 LYS A C 1
ATOM 707 O O . LYS A 1 87 ? 2.456 -17.266 15.615 1.00 60.75 87 LYS A O 1
ATOM 712 N N . ARG A 1 88 ? 3.332 -17.786 13.603 1.00 55.62 88 ARG A N 1
ATOM 713 C CA . ARG A 1 88 ? 3.102 -19.261 13.549 1.00 55.62 88 ARG A CA 1
ATOM 714 C C . ARG A 1 88 ? 1.796 -19.842 14.151 1.00 55.62 88 ARG A C 1
ATOM 716 O O . ARG A 1 88 ? 1.651 -21.059 14.189 1.00 55.62 88 ARG A O 1
ATOM 723 N N . LYS A 1 89 ? 0.831 -19.039 14.588 1.00 58.91 89 LYS A N 1
ATOM 724 C CA . LYS A 1 89 ? -0.488 -19.486 15.025 1.00 58.91 89 LYS A CA 1
ATOM 725 C C . LYS A 1 89 ? -1.366 -19.458 13.787 1.00 58.91 89 LYS A C 1
ATOM 727 O O . LYS A 1 89 ? -1.557 -18.400 13.194 1.00 58.91 89 LYS A O 1
ATOM 732 N N . LYS A 1 90 ? -1.796 -20.640 13.346 1.00 57.16 90 LYS A N 1
ATOM 733 C CA . LYS A 1 90 ? -2.746 -20.774 12.243 1.00 57.16 90 LYS A CA 1
ATOM 734 C C . LYS A 1 90 ? -4.013 -20.013 12.632 1.00 57.16 90 LYS A C 1
ATOM 736 O O . LYS A 1 90 ? -4.478 -20.159 13.761 1.00 57.16 90 LYS A O 1
ATOM 741 N N . CYS A 1 91 ? -4.526 -19.192 11.724 1.00 48.59 91 CYS A N 1
ATOM 742 C CA . CYS A 1 91 ? -5.873 -18.666 11.869 1.00 48.59 91 CYS A CA 1
ATOM 743 C C . CYS A 1 91 ? -6.840 -19.846 11.852 1.00 48.59 91 CYS A C 1
ATOM 745 O O . CYS A 1 91 ? -6.753 -20.700 10.971 1.00 48.59 91 CYS A O 1
ATOM 747 N N . THR A 1 92 ? -7.704 -19.917 12.851 1.00 57.50 92 THR A N 1
ATOM 748 C CA . THR A 1 92 ? -8.870 -20.797 12.840 1.00 57.50 92 THR A CA 1
ATOM 749 C C . THR A 1 92 ? -9.982 -20.051 12.109 1.00 57.50 92 THR A C 1
ATOM 751 O O . THR A 1 92 ? -10.293 -18.926 12.506 1.00 57.50 92 THR A O 1
ATOM 754 N N . GLU A 1 93 ? -10.471 -20.633 11.009 1.00 49.03 93 GLU A N 1
ATOM 755 C CA . GLU A 1 93 ? -11.653 -20.171 10.260 1.00 49.03 93 GLU A CA 1
ATOM 756 C C . GLU A 1 93 ? -12.941 -20.284 11.077 1.00 49.03 93 GLU A C 1
ATOM 758 O O . GLU A 1 93 ? -13.037 -21.228 11.896 1.00 49.03 93 GLU A O 1
#

Secondary structure (DSSP, 8-state):
----------------------------------PPPPHHHHHHHHHHTHHHHHTT-PPPHHHHHHHHHHHHHHT-SGGGS------S-PPP-

pLDDT: mean 75.3, std 18.26, range [38.88, 95.06]

Radius of gyration: 29.02 Å; Cα contacts (8 Å, |Δi|>4): 35; chains: 1; bounding box: 67×36×77 Å

Mean predicted aligned error: 15.62 Å

Sequence (93 aa):
MNVDEDTEEDFTNLAECSETRPGHRAKKNSAVTCQKWSSDEEKEIRQLFEKYFVENRRPTPKQCLKAMQISKKKGGVIHLRKKDVLKRKKCTE

Solvent-accessible surface area (backbone atoms only — not comparable to full-atom values): 6487 Å² total; per-residue (Å²): 133,88,83,91,85,82,85,91,82,82,81,88,72,90,77,90,76,82,75,73,75,82,72,83,72,77,74,75,82,69,79,60,71,73,80,77,80,49,77,67,45,51,52,50,50,48,66,73,40,40,71,32,63,76,68,74,46,82,78,49,75,70,54,52,54,50,46,34,52,50,25,55,75,72,69,50,60,65,49,75,55,77,86,83,74,82,75,88,63,78,60,69,131

Organism: Dreissena polymorpha (NCBI:txid45954)

Foldseek 3Di:
DDDDDDDDDDDPDDDPPPPDDPPPDPPPPDQPADDDDDPQNVVLCCVLCVVCVVVVHDDDPVSVVVSLVVCVVVVHDPVVDDDDDPPVDDHDD